Protein AF-G3GZ26-F1 (afdb_monomer_lite)

Secondary structure (DSSP, 8-state):
-HHHHTT-SSHHHHHHHHHHHHHHHHHTTT---HHHHHHHHHHHHHHHHHHHHHHHHHHHT--PPPGGG-------

Foldseek 3Di:
DLVLLCLQLAPVSSVVVNVVVVCLCVVCVPPDPPVVVVVSVVVVVVVVVVSNVNSVVCVVVPDDYDPVVPDDDPDD

Organism: Cricetulus griseus (NCBI:txid10029)

pLDDT: mean 94.13, std 10.15, range [56.09, 98.62]

Structure (mmCIF, N/CA/C/O backbone):
data_AF-G3GZ26-F1
#
_entry.id   AF-G3GZ26-F1
#
loop_
_atom_site.group_PDB
_atom_site.id
_atom_site.type_symbol
_atom_site.label_atom_id
_atom_site.label_alt_id
_atom_site.label_comp_id
_atom_site.label_asym_id
_atom_site.label_entity_id
_atom_site.label_seq_id
_atom_site.pdbx_PDB_ins_code
_atom_site.Cartn_x
_atom_site.Cartn_y
_atom_site.Cartn_z
_atom_site.occupancy
_atom_site.B_iso_or_equiv
_atom_site.auth_seq_id
_atom_site.auth_comp_id
_atom_site.auth_asym_id
_atom_site.auth_atom_id
_atom_site.pdbx_PDB_model_num
ATOM 1 N N . MET A 1 1 ? -2.546 -8.041 2.126 1.00 96.62 1 MET A N 1
ATOM 2 C CA . MET A 1 1 ? -1.804 -6.832 1.701 1.00 96.62 1 MET A CA 1
ATOM 3 C C . MET A 1 1 ? -0.300 -7.071 1.668 1.00 96.62 1 MET A C 1
ATOM 5 O O . MET A 1 1 ? 0.230 -7.127 0.575 1.00 96.62 1 MET A O 1
ATOM 9 N N . LEU A 1 2 ? 0.384 -7.320 2.798 1.00 98.06 2 LEU A N 1
ATOM 10 C CA . LEU A 1 2 ? 1.851 -7.507 2.798 1.00 98.06 2 LEU A CA 1
ATOM 11 C C . LEU A 1 2 ? 2.366 -8.626 1.877 1.00 98.06 2 LEU A C 1
ATOM 13 O O . LEU A 1 2 ? 3.443 -8.482 1.314 1.00 98.06 2 LEU A O 1
ATOM 17 N N . ARG A 1 3 ? 1.621 -9.733 1.731 1.00 97.94 3 ARG A N 1
ATOM 18 C CA . ARG A 1 3 ? 1.967 -10.809 0.785 1.00 97.94 3 ARG A CA 1
ATOM 19 C C . ARG A 1 3 ? 1.944 -10.298 -0.659 1.00 97.94 3 ARG A C 1
ATOM 21 O O . ARG A 1 3 ? 2.968 -10.356 -1.320 1.00 97.94 3 ARG A O 1
ATOM 28 N N . GLU A 1 4 ? 0.834 -9.689 -1.074 1.00 97.88 4 GLU A N 1
ATOM 29 C CA . GLU A 1 4 ? 0.682 -9.104 -2.415 1.00 97.88 4 GLU A CA 1
ATOM 30 C C . GLU A 1 4 ? 1.738 -8.039 -2.718 1.00 97.88 4 GLU A C 1
ATOM 32 O O . GLU A 1 4 ? 2.359 -8.056 -3.772 1.00 97.88 4 GLU A O 1
ATOM 37 N N . SER A 1 5 ? 2.029 -7.149 -1.766 1.00 97.38 5 SER A N 1
ATOM 38 C CA . SER A 1 5 ? 3.029 -6.096 -1.965 1.00 97.38 5 SER A CA 1
ATOM 39 C C . SER A 1 5 ? 4.439 -6.627 -2.233 1.00 97.38 5 SER A C 1
ATOM 41 O O . SER A 1 5 ? 5.229 -5.930 -2.860 1.00 97.38 5 SER A O 1
ATOM 43 N N . LYS A 1 6 ? 4.777 -7.848 -1.794 1.00 96.00 6 LYS A N 1
ATOM 44 C CA . LYS A 1 6 ? 6.077 -8.465 -2.108 1.00 96.00 6 LYS A CA 1
ATOM 45 C C . LYS A 1 6 ? 6.197 -8.884 -3.575 1.00 96.00 6 LYS A C 1
ATOM 47 O O . LYS A 1 6 ? 7.318 -9.055 -4.037 1.00 96.00 6 LYS A O 1
ATOM 52 N N . HIS A 1 7 ? 5.082 -9.030 -4.288 1.00 97.06 7 HIS A N 1
ATOM 53 C CA . HIS A 1 7 ? 5.060 -9.438 -5.693 1.00 97.06 7 HIS A CA 1
ATOM 54 C C . HIS A 1 7 ? 5.264 -8.278 -6.677 1.00 97.06 7 HIS A C 1
ATOM 56 O O . HIS A 1 7 ? 5.382 -8.527 -7.875 1.00 97.06 7 HIS A O 1
ATOM 62 N N . PHE A 1 8 ? 5.346 -7.028 -6.202 1.00 97.62 8 PHE A N 1
ATOM 63 C CA . PHE A 1 8 ? 5.756 -5.905 -7.045 1.00 97.62 8 PHE A CA 1
ATOM 64 C C . PHE A 1 8 ? 7.158 -6.149 -7.611 1.00 97.62 8 PHE A C 1
ATOM 66 O O . PHE A 1 8 ? 8.107 -6.329 -6.845 1.00 97.62 8 PHE A O 1
ATOM 73 N N . SER A 1 9 ? 7.282 -6.109 -8.940 1.00 94.94 9 SER A N 1
ATOM 74 C CA . SER A 1 9 ? 8.557 -6.194 -9.663 1.00 94.94 9 SER A CA 1
ATOM 75 C C . SER A 1 9 ? 9.455 -5.001 -9.324 1.00 94.94 9 SER A C 1
ATOM 77 O O . SER A 1 9 ? 10.591 -5.180 -8.884 1.00 94.94 9 SER A O 1
ATOM 79 N N . ALA A 1 10 ? 8.905 -3.788 -9.412 1.00 95.94 10 ALA A N 1
ATOM 80 C CA . ALA A 1 10 ? 9.607 -2.546 -9.119 1.00 95.94 10 ALA A CA 1
ATOM 81 C C . ALA A 1 10 ? 9.946 -2.396 -7.620 1.00 95.94 10 ALA A C 1
ATOM 83 O O . ALA A 1 10 ? 9.065 -2.428 -6.749 1.00 95.94 10 ALA A O 1
ATOM 84 N N . TYR A 1 11 ? 11.233 -2.196 -7.315 1.00 95.25 11 TYR A N 1
ATOM 85 C CA . TYR A 1 11 ? 11.759 -2.077 -5.949 1.00 95.25 11 TYR A CA 1
ATOM 86 C C . TYR A 1 11 ? 11.105 -0.966 -5.133 1.00 95.25 11 TYR A C 1
ATOM 88 O O . TYR A 1 11 ? 10.663 -1.185 -4.005 1.00 95.25 11 TYR A O 1
ATOM 96 N N . ASN A 1 12 ? 11.023 0.230 -5.710 1.00 96.44 12 ASN A N 1
ATOM 97 C CA . ASN A 1 12 ? 10.446 1.409 -5.074 1.00 96.44 12 ASN A CA 1
ATOM 98 C C . ASN A 1 12 ? 8.994 1.159 -4.634 1.00 96.44 12 ASN A C 1
ATOM 100 O O . ASN A 1 12 ? 8.646 1.454 -3.490 1.00 96.44 12 ASN A O 1
ATOM 104 N N . TYR A 1 13 ? 8.167 0.558 -5.492 1.00 97.19 13 TYR A N 1
ATOM 105 C CA . TYR A 1 13 ? 6.777 0.236 -5.170 1.00 97.19 13 TYR A CA 1
ATOM 106 C C . TYR A 1 13 ? 6.667 -0.866 -4.123 1.00 97.19 13 TYR A C 1
ATOM 108 O O . TYR A 1 13 ? 5.900 -0.719 -3.170 1.00 97.19 13 TYR A O 1
ATOM 116 N N . ARG A 1 14 ? 7.478 -1.925 -4.231 1.0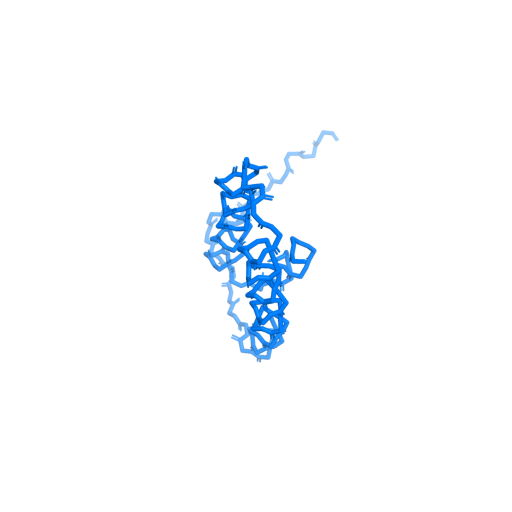0 97.25 14 ARG A N 1
ATOM 117 C CA . ARG A 1 14 ? 7.543 -2.999 -3.231 1.00 97.25 14 ARG A CA 1
ATOM 118 C C . ARG A 1 14 ? 7.873 -2.452 -1.841 1.00 97.25 14 ARG A C 1
ATOM 120 O O . ARG A 1 14 ? 7.141 -2.712 -0.884 1.00 97.25 14 ARG A O 1
ATOM 127 N N . MET A 1 15 ? 8.935 -1.655 -1.732 1.00 97.62 15 MET A N 1
ATOM 128 C CA . MET A 1 15 ? 9.388 -1.085 -0.460 1.00 97.62 15 MET A 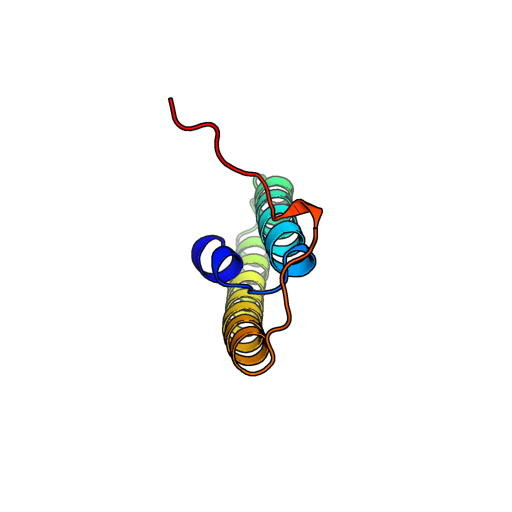CA 1
ATOM 129 C C . MET A 1 15 ? 8.401 -0.059 0.098 1.00 97.62 15 MET A C 1
ATOM 131 O O . MET A 1 15 ? 8.070 -0.107 1.286 1.00 97.62 15 MET A O 1
ATOM 135 N N . TYR A 1 16 ? 7.881 0.830 -0.754 1.00 98.06 16 TYR A N 1
ATOM 136 C CA . TYR A 1 16 ? 6.882 1.816 -0.354 1.00 98.06 16 TYR A CA 1
ATOM 137 C C . TYR A 1 16 ? 5.608 1.149 0.165 1.00 98.06 16 TYR A C 1
ATOM 139 O O . TYR A 1 16 ? 5.161 1.476 1.264 1.00 98.06 16 TYR A O 1
ATOM 147 N N . ALA A 1 17 ? 5.044 0.194 -0.581 1.00 98.06 17 ALA A N 1
ATOM 148 C CA . ALA A 1 17 ? 3.799 -0.465 -0.208 1.00 98.06 17 ALA A CA 1
ATOM 149 C C . ALA A 1 17 ? 3.943 -1.202 1.130 1.00 98.06 17 ALA A C 1
ATOM 151 O O . ALA A 1 17 ? 3.114 -1.023 2.023 1.00 98.06 17 ALA A O 1
ATOM 152 N N . VAL A 1 18 ? 5.024 -1.971 1.314 1.00 97.88 18 VAL A N 1
ATOM 153 C CA . VAL A 1 18 ? 5.287 -2.688 2.573 1.00 97.88 18 VAL A CA 1
ATOM 154 C C . VAL A 1 18 ? 5.395 -1.725 3.756 1.00 97.88 18 VAL A C 1
ATOM 156 O O . VAL A 1 18 ? 4.773 -1.977 4.791 1.00 97.88 18 VAL A O 1
ATOM 159 N N . ARG A 1 19 ? 6.146 -0.624 3.610 1.00 98.12 19 ARG A N 1
ATOM 160 C CA . ARG A 1 19 ? 6.279 0.399 4.656 1.00 98.12 19 ARG A CA 1
ATOM 161 C C . ARG A 1 19 ? 4.931 1.052 4.959 1.00 98.12 19 ARG A C 1
ATOM 163 O O . ARG A 1 19 ? 4.463 0.981 6.089 1.00 98.12 19 ARG A O 1
ATOM 170 N N . ARG A 1 20 ? 4.254 1.581 3.936 1.00 98.12 20 ARG A N 1
ATOM 171 C CA . ARG A 1 20 ? 2.990 2.312 4.090 1.00 98.12 20 ARG A CA 1
ATOM 172 C C . ARG A 1 20 ? 1.893 1.461 4.725 1.00 98.12 20 ARG A C 1
ATOM 174 O O . ARG A 1 20 ? 1.139 1.983 5.538 1.00 98.12 20 ARG A O 1
ATOM 181 N N . ILE A 1 21 ? 1.808 0.171 4.386 1.00 98.31 21 ILE A N 1
ATOM 182 C CA . ILE A 1 21 ? 0.858 -0.758 5.015 1.00 98.31 21 ILE A CA 1
ATOM 183 C C . ILE A 1 21 ? 1.182 -0.925 6.501 1.00 98.31 21 ILE A C 1
ATOM 185 O O . ILE A 1 21 ? 0.281 -0.835 7.328 1.00 98.31 21 ILE A O 1
ATOM 189 N N . ARG A 1 22 ? 2.448 -1.163 6.865 1.00 98.12 22 ARG A N 1
ATOM 190 C CA . ARG A 1 22 ? 2.830 -1.315 8.278 1.00 98.12 22 ARG A CA 1
ATOM 191 C C . ARG A 1 22 ? 2.511 -0.057 9.079 1.00 98.12 22 ARG A C 1
ATOM 193 O O . ARG A 1 22 ? 1.902 -0.172 10.140 1.00 98.12 22 ARG A O 1
ATOM 200 N N . ASP A 1 23 ? 2.871 1.104 8.544 1.00 98.50 23 ASP A N 1
ATOM 201 C CA . ASP A 1 23 ? 2.648 2.390 9.199 1.00 98.50 23 ASP A CA 1
ATOM 202 C C . ASP A 1 23 ? 1.147 2.658 9.354 1.00 98.50 23 ASP A C 1
ATOM 204 O O . ASP A 1 23 ? 0.690 2.872 10.470 1.00 98.50 23 ASP A O 1
ATOM 208 N N . ALA A 1 24 ? 0.349 2.488 8.292 1.00 98.25 24 ALA A N 1
ATOM 209 C CA . ALA A 1 24 ? -1.099 2.710 8.333 1.00 98.25 24 ALA A CA 1
ATOM 210 C C . ALA A 1 24 ? -1.810 1.848 9.388 1.00 98.25 24 ALA A C 1
ATOM 212 O O . ALA A 1 24 ? -2.654 2.339 10.136 1.00 98.25 24 ALA A O 1
ATOM 213 N N . PHE A 1 25 ? -1.488 0.553 9.458 1.00 98.12 25 PHE A N 1
ATOM 214 C CA . PHE A 1 25 ? -2.108 -0.339 10.442 1.00 98.12 25 PHE A CA 1
ATOM 215 C C . PHE A 1 25 ? -1.641 -0.026 11.869 1.00 98.12 25 PHE A C 1
ATOM 217 O O . PHE A 1 25 ? -2.408 -0.199 12.813 1.00 98.12 25 PHE A O 1
ATOM 224 N N . ARG A 1 26 ? -0.401 0.447 12.042 1.00 98.25 26 ARG A N 1
ATOM 225 C CA . ARG A 1 26 ? 0.134 0.835 13.351 1.00 98.25 26 ARG A CA 1
ATOM 226 C C . ARG A 1 26 ? -0.445 2.162 13.839 1.00 98.25 26 ARG A C 1
ATOM 228 O O . ARG A 1 26 ? -0.827 2.239 15.002 1.00 98.25 26 ARG A O 1
ATOM 235 N N . GLU A 1 27 ? -0.536 3.158 12.960 1.00 98.12 27 GLU A N 1
ATOM 236 C CA . GLU A 1 27 ? -1.154 4.470 13.204 1.00 98.12 27 GLU A CA 1
ATOM 237 C C . GLU A 1 27 ? -2.593 4.313 13.714 1.00 98.12 27 GLU A C 1
ATOM 239 O O . GLU A 1 27 ? -2.981 4.952 14.685 1.00 98.12 27 GLU A O 1
ATOM 244 N N . ASN A 1 28 ? -3.358 3.391 13.121 1.00 98.00 28 ASN A N 1
ATOM 245 C CA . ASN A 1 28 ? -4.769 3.178 13.452 1.00 98.00 28 ASN A CA 1
ATOM 246 C C . ASN A 1 28 ? -5.011 2.085 14.513 1.00 98.00 28 ASN A C 1
ATOM 248 O O . ASN A 1 28 ? -6.152 1.692 14.744 1.00 98.00 28 ASN A O 1
ATOM 252 N N . LYS A 1 29 ? -3.964 1.580 15.184 1.00 97.62 29 LYS A N 1
ATOM 253 C CA . LYS A 1 29 ? -4.079 0.468 16.151 1.00 97.62 29 LYS A CA 1
ATOM 254 C C . LYS A 1 29 ? -5.034 0.772 17.313 1.00 97.62 29 LYS A C 1
ATOM 256 O O . LYS A 1 29 ? -5.659 -0.143 17.843 1.00 97.62 29 LYS A O 1
ATOM 261 N N . SER A 1 30 ? -5.088 2.030 17.742 1.00 97.75 30 SER A N 1
ATOM 262 C CA . SER A 1 30 ? -5.817 2.454 18.943 1.00 97.75 30 SER A CA 1
ATOM 263 C C . SER A 1 30 ? -7.229 2.970 18.658 1.00 97.75 30 SER A C 1
ATOM 265 O O . SER A 1 30 ? -7.896 3.407 19.595 1.00 97.75 30 SER A O 1
ATOM 267 N N . VAL A 1 31 ? -7.682 2.941 17.400 1.00 98.06 31 VAL A N 1
ATOM 268 C CA . VAL A 1 31 ? -9.049 3.332 17.030 1.00 98.06 31 VAL A CA 1
ATOM 269 C C . VAL A 1 31 ? -10.034 2.351 17.668 1.00 98.06 31 VA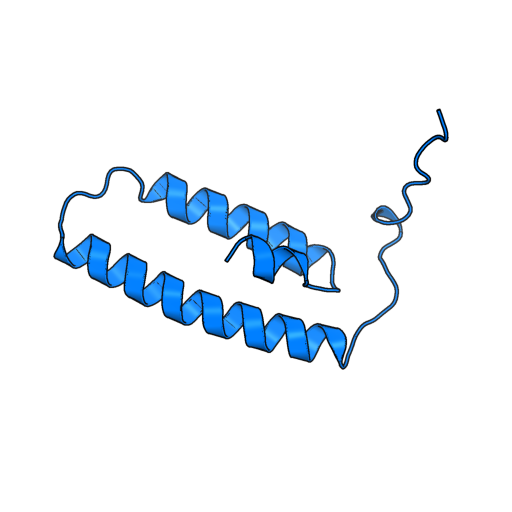L A C 1
ATOM 271 O O . VAL A 1 31 ? -9.842 1.137 17.593 1.00 98.06 31 VAL A O 1
ATOM 274 N N . LYS A 1 32 ? -11.071 2.879 18.327 1.00 97.75 32 LYS A N 1
ATOM 275 C CA . LYS A 1 32 ? -12.080 2.083 19.050 1.00 97.75 32 LYS A CA 1
ATOM 276 C 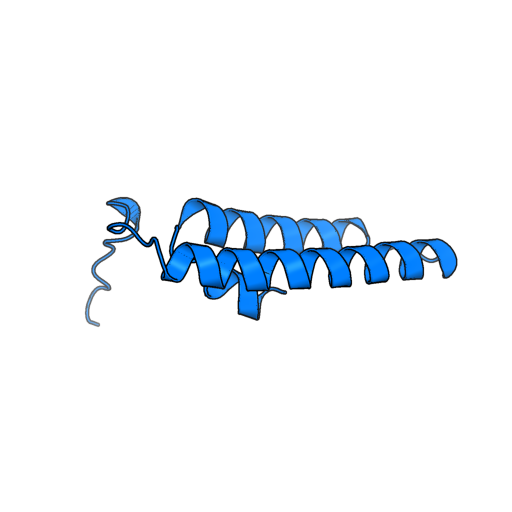C . LYS A 1 32 ? -13.487 2.220 18.485 1.00 97.75 32 LYS A C 1
ATOM 278 O O . LYS A 1 32 ? -14.307 1.350 18.757 1.00 97.75 32 LYS A O 1
ATOM 283 N N . ASP A 1 33 ? -13.765 3.291 17.741 1.00 98.44 33 ASP A N 1
ATOM 284 C CA . ASP A 1 33 ? -15.073 3.496 17.128 1.00 98.44 33 ASP A CA 1
ATOM 285 C C . ASP A 1 33 ? -15.323 2.412 16.061 1.00 98.44 33 ASP A C 1
ATOM 287 O O . ASP A 1 33 ? -14.575 2.338 15.079 1.00 98.44 33 ASP A O 1
ATOM 291 N N . PRO A 1 34 ? -16.355 1.560 16.220 1.00 97.88 34 PRO A N 1
ATOM 292 C CA . PRO A 1 34 ? -16.670 0.516 15.252 1.00 97.88 34 PRO A CA 1
ATOM 293 C C . PRO A 1 34 ? -16.928 1.050 13.839 1.00 97.88 34 PRO A C 1
ATOM 295 O O . PRO A 1 34 ? -16.593 0.374 12.863 1.00 97.88 34 PRO A O 1
ATOM 298 N N . VAL A 1 35 ? -17.499 2.253 13.709 1.00 98.44 35 VAL A N 1
ATOM 299 C CA . VAL A 1 35 ? -17.803 2.854 12.402 1.00 98.44 35 VAL A CA 1
ATOM 300 C C . VAL A 1 35 ? -16.511 3.250 11.690 1.00 98.44 35 VAL A C 1
ATOM 302 O O . VAL A 1 35 ? -16.305 2.889 10.527 1.00 98.44 35 VAL A O 1
ATOM 305 N N . GLU A 1 36 ? -15.603 3.920 12.399 1.00 98.25 36 GLU A N 1
ATOM 306 C CA . GLU A 1 36 ? -14.281 4.281 11.886 1.00 98.25 36 GLU A CA 1
ATOM 307 C C . GLU A 1 36 ? -13.448 3.039 11.525 1.00 98.25 36 GLU A C 1
ATOM 309 O O . GLU A 1 36 ? -12.883 2.966 10.428 1.00 98.25 36 GLU A O 1
ATOM 314 N N . ILE A 1 37 ? -13.446 2.009 12.381 1.00 98.44 37 ILE A N 1
ATOM 315 C CA . ILE A 1 37 ? -12.785 0.725 12.097 1.00 98.44 37 ILE A CA 1
ATOM 316 C C . ILE A 1 37 ? -13.328 0.127 10.797 1.00 98.44 37 ILE A C 1
ATOM 318 O O . ILE A 1 37 ? -12.553 -0.274 9.924 1.00 98.44 37 ILE A O 1
ATOM 322 N N . GLN A 1 38 ? -14.651 0.085 10.626 1.00 98.50 38 GLN A N 1
ATOM 323 C CA . GLN A 1 38 ? -15.262 -0.475 9.425 1.00 98.50 38 GLN A CA 1
ATOM 324 C C . GLN A 1 38 ? -14.892 0.327 8.169 1.00 98.50 38 GLN A C 1
ATOM 326 O O . GLN A 1 38 ? -14.619 -0.263 7.116 1.00 98.50 38 GLN A O 1
ATOM 331 N N . ALA A 1 39 ? -14.830 1.656 8.266 1.00 98.62 39 ALA A N 1
ATOM 332 C CA . ALA A 1 39 ? -14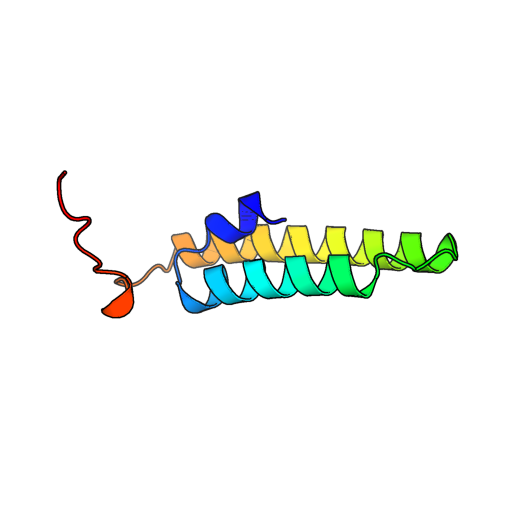.394 2.521 7.176 1.00 98.62 39 ALA A CA 1
ATOM 333 C C . ALA A 1 39 ? -12.931 2.248 6.779 1.00 98.62 39 ALA A C 1
ATOM 335 O O . ALA A 1 39 ? -12.635 2.076 5.589 1.00 98.62 39 ALA A O 1
ATOM 336 N N . LEU A 1 40 ? -12.032 2.122 7.760 1.00 98.56 40 LEU A N 1
ATOM 337 C CA . LEU A 1 40 ? -10.618 1.795 7.555 1.00 98.56 40 LEU A CA 1
ATOM 338 C C . LEU A 1 40 ? -10.431 0.398 6.951 1.00 98.56 40 LEU A C 1
ATOM 340 O O . LEU A 1 40 ? -9.657 0.228 6.008 1.00 98.56 40 LEU A O 1
ATOM 344 N N . VAL A 1 41 ? -11.186 -0.598 7.421 1.00 98.38 41 VAL A N 1
ATOM 345 C CA . VAL A 1 41 ? -11.180 -1.956 6.856 1.00 98.38 41 VAL A CA 1
ATOM 346 C C . VAL A 1 41 ? -11.664 -1.947 5.405 1.00 98.38 41 VAL A C 1
ATOM 348 O O . VAL A 1 41 ? -11.047 -2.571 4.539 1.00 98.38 41 VAL A O 1
ATOM 351 N N . ASN A 1 42 ? -12.736 -1.213 5.102 1.00 98.62 42 ASN A N 1
ATOM 352 C CA . ASN A 1 42 ? -13.247 -1.086 3.737 1.00 98.62 42 ASN A CA 1
ATOM 353 C C . ASN A 1 42 ? -12.237 -0.390 2.817 1.00 98.62 42 ASN A C 1
ATOM 355 O O . ASN A 1 42 ? -12.063 -0.799 1.667 1.00 98.62 42 ASN A O 1
ATOM 359 N N . LYS A 1 43 ? -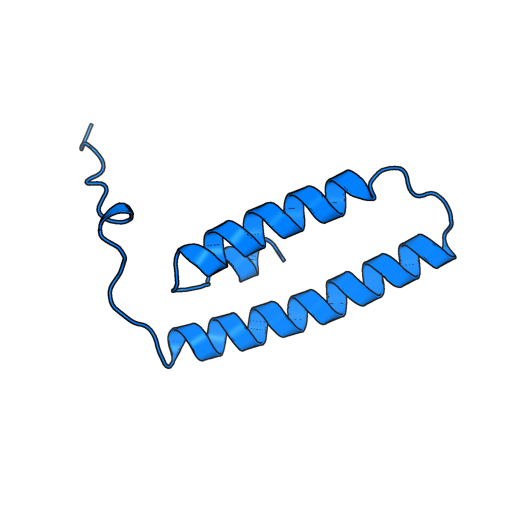11.520 0.615 3.329 1.00 98.44 43 LYS A N 1
ATOM 360 C CA . LYS A 1 43 ? -10.392 1.226 2.622 1.00 98.44 43 LYS A CA 1
ATOM 361 C C . LYS A 1 43 ? -9.279 0.207 2.365 1.00 98.44 43 LYS A C 1
ATOM 363 O O . LYS A 1 43 ? -8.846 0.083 1.225 1.00 98.44 43 LYS A O 1
ATOM 368 N N . ALA A 1 44 ? -8.880 -0.576 3.367 1.00 98.44 44 ALA A N 1
ATOM 369 C CA . ALA A 1 44 ? -7.835 -1.589 3.224 1.00 98.44 44 ALA A CA 1
ATOM 370 C C . ALA A 1 44 ? -8.191 -2.665 2.180 1.00 98.44 44 ALA A C 1
ATOM 372 O O . ALA A 1 44 ? -7.324 -3.099 1.421 1.00 98.44 44 ALA A O 1
ATOM 373 N N . LYS A 1 45 ? -9.470 -3.061 2.094 1.00 98.62 45 LYS A N 1
ATOM 374 C CA . LYS A 1 45 ? -9.978 -3.965 1.047 1.00 98.62 45 LYS A CA 1
ATOM 375 C C . LYS A 1 45 ? -9.842 -3.355 -0.352 1.00 98.62 45 LYS A C 1
ATOM 377 O O . LYS A 1 45 ? -9.332 -4.017 -1.247 1.00 98.62 45 LYS A O 1
ATOM 382 N N . ARG A 1 46 ? -10.237 -2.089 -0.541 1.00 98.62 46 ARG A N 1
ATOM 383 C CA . ARG A 1 46 ? -10.063 -1.389 -1.830 1.00 98.62 46 ARG A CA 1
ATOM 384 C C . ARG A 1 46 ? -8.589 -1.260 -2.215 1.00 98.62 46 ARG A C 1
ATOM 386 O O . ARG A 1 46 ? -8.226 -1.551 -3.352 1.00 98.62 46 ARG A O 1
ATOM 393 N N . ASP A 1 47 ? -7.743 -0.889 -1.259 1.00 98.31 47 ASP A N 1
ATOM 394 C CA . ASP A 1 47 ? -6.301 -0.749 -1.469 1.00 98.31 47 ASP A CA 1
ATOM 395 C C . ASP A 1 47 ? -5.651 -2.102 -1.819 1.00 98.31 47 ASP A C 1
ATOM 397 O O . ASP A 1 47 ? -4.749 -2.158 -2.653 1.00 98.31 47 ASP A O 1
ATOM 401 N N . LEU A 1 48 ? -6.132 -3.215 -1.249 1.00 98.56 48 LEU A N 1
ATOM 402 C CA . LEU A 1 48 ? -5.681 -4.563 -1.611 1.00 98.56 48 LEU A CA 1
ATOM 403 C C . LEU A 1 48 ? -5.966 -4.892 -3.084 1.00 98.56 48 LEU A C 1
ATOM 405 O O . LEU A 1 48 ? -5.080 -5.401 -3.769 1.00 98.56 48 LEU A O 1
ATOM 409 N N . GLU A 1 49 ? -7.160 -4.573 -3.582 1.00 98.50 49 GLU A N 1
ATOM 410 C CA . GLU A 1 49 ? -7.515 -4.785 -4.994 1.00 98.50 49 GLU A CA 1
ATOM 411 C C . GLU A 1 49 ? -6.719 -3.879 -5.940 1.00 98.50 49 GLU A C 1
ATOM 413 O O . GLU A 1 49 ? -6.420 -4.250 -7.076 1.00 98.50 49 GLU A O 1
ATOM 418 N N . ILE A 1 50 ? -6.329 -2.684 -5.489 1.00 98.19 50 ILE A N 1
ATOM 419 C CA . ILE A 1 50 ? -5.380 -1.842 -6.228 1.00 98.19 50 ILE A CA 1
ATOM 420 C C . ILE A 1 50 ? -4.012 -2.524 -6.287 1.00 98.19 50 ILE A C 1
ATOM 422 O O . ILE A 1 50 ? -3.467 -2.670 -7.378 1.00 98.19 50 ILE A O 1
ATOM 426 N N . ILE A 1 51 ? -3.480 -2.991 -5.153 1.00 98.31 51 ILE A N 1
ATOM 427 C CA . ILE A 1 51 ? -2.176 -3.667 -5.102 1.00 98.31 51 ILE A CA 1
ATOM 428 C C . ILE A 1 51 ? -2.155 -4.873 -6.046 1.00 98.31 51 ILE A C 1
ATOM 430 O O . ILE A 1 51 ? -1.228 -4.986 -6.838 1.00 98.31 51 ILE A O 1
ATOM 434 N N . ARG A 1 52 ? -3.182 -5.730 -6.024 1.00 98.44 52 ARG A N 1
ATOM 435 C CA . ARG A 1 52 ? -3.273 -6.910 -6.904 1.00 98.44 52 ARG A CA 1
ATOM 436 C C . ARG A 1 52 ? -3.195 -6.545 -8.386 1.00 98.44 52 ARG A C 1
ATOM 438 O O . ARG A 1 52 ? -2.396 -7.118 -9.122 1.00 98.44 52 ARG A O 1
ATOM 445 N N . ARG A 1 53 ? -3.976 -5.548 -8.815 1.00 98.44 53 ARG A N 1
ATOM 446 C CA . ARG A 1 53 ? -3.965 -5.069 -10.208 1.00 98.44 53 ARG A CA 1
ATOM 447 C C . ARG A 1 53 ? -2.617 -4.471 -10.596 1.00 98.44 53 ARG A C 1
ATOM 449 O O . ARG A 1 53 ? -2.098 -4.778 -11.662 1.00 98.44 53 ARG A O 1
ATOM 456 N N . GLN A 1 54 ? -2.038 -3.645 -9.728 1.00 98.12 54 GLN A N 1
ATOM 457 C CA . GLN A 1 54 ? -0.762 -2.980 -9.997 1.00 98.12 54 GLN A CA 1
ATOM 458 C C . GLN A 1 54 ? 0.414 -3.963 -10.011 1.00 98.12 54 GLN A C 1
ATOM 460 O O . GLN A 1 54 ? 1.322 -3.808 -10.821 1.00 98.12 54 GLN A O 1
ATOM 465 N N . VAL A 1 55 ? 0.385 -5.001 -9.171 1.00 98.19 55 VAL A N 1
ATOM 466 C CA . VAL A 1 55 ? 1.346 -6.111 -9.227 1.00 98.19 55 VAL A CA 1
ATOM 467 C C . VAL A 1 55 ? 1.276 -6.797 -10.586 1.00 98.19 55 VAL A C 1
ATOM 469 O O . VAL A 1 55 ? 2.309 -6.969 -11.223 1.00 98.19 55 VAL A O 1
ATOM 472 N N . HIS A 1 56 ? 0.073 -7.138 -11.051 1.00 98.00 56 HIS A N 1
ATOM 473 C CA . HIS A 1 56 ? -0.096 -7.816 -12.332 1.00 98.00 56 HIS A CA 1
ATOM 474 C C . HIS A 1 56 ? 0.379 -6.951 -13.510 1.00 98.00 56 HIS A C 1
ATOM 476 O O . HIS A 1 56 ? 1.164 -7.407 -14.334 1.00 98.00 56 HIS A O 1
ATOM 482 N N . ILE A 1 57 ? -0.006 -5.671 -13.548 1.00 97.44 57 ILE A N 1
ATOM 483 C CA . ILE A 1 57 ? 0.459 -4.722 -14.574 1.00 97.44 57 ILE A CA 1
ATOM 484 C C . ILE A 1 57 ? 1.985 -4.570 -14.529 1.00 97.44 57 ILE A C 1
ATOM 486 O O . ILE A 1 57 ? 2.641 -4.617 -15.565 1.00 97.44 57 ILE A O 1
ATOM 490 N N . GLY A 1 58 ? 2.569 -4.440 -13.336 1.00 96.31 58 GLY A N 1
ATOM 491 C CA . GLY A 1 58 ? 4.019 -4.323 -13.174 1.00 96.31 58 GLY A CA 1
ATOM 492 C C . GLY A 1 58 ? 4.793 -5.582 -13.576 1.00 96.31 58 GLY A C 1
ATOM 493 O O . GLY A 1 58 ? 5.983 -5.489 -13.869 1.00 96.31 58 GLY A O 1
ATOM 494 N N . GLN A 1 59 ? 4.149 -6.752 -13.589 1.00 95.25 59 GLN A N 1
ATOM 495 C CA . GLN A 1 59 ? 4.723 -7.987 -14.129 1.00 95.25 59 GLN A CA 1
ATOM 496 C C . GLN A 1 59 ? 4.642 -8.028 -15.659 1.00 95.25 59 GLN A C 1
ATOM 498 O O . GLN A 1 59 ? 5.598 -8.460 -16.291 1.00 95.25 59 GLN A O 1
ATOM 503 N N . LEU A 1 60 ? 3.543 -7.549 -16.253 1.00 97.19 60 LEU A N 1
ATOM 504 C CA . LEU A 1 60 ? 3.394 -7.458 -17.713 1.00 97.19 60 LEU A CA 1
ATOM 505 C C . LEU A 1 60 ? 4.388 -6.469 -18.342 1.00 97.19 60 LEU A C 1
ATOM 507 O O . LEU A 1 60 ? 4.856 -6.695 -19.453 1.00 97.19 60 LEU A O 1
ATOM 511 N N . TYR A 1 61 ? 4.718 -5.394 -17.623 1.00 96.06 61 TYR A N 1
ATOM 512 C CA . TYR A 1 61 ? 5.617 -4.329 -18.077 1.00 96.06 61 TYR A CA 1
ATOM 513 C C . TYR A 1 61 ? 6.824 -4.163 -17.144 1.00 96.06 61 TYR A C 1
ATOM 515 O O . TYR A 1 61 ? 7.155 -3.055 -16.720 1.00 96.06 61 TYR A O 1
ATOM 523 N N . SER A 1 62 ? 7.457 -5.273 -16.760 1.00 93.62 62 SER A N 1
ATOM 524 C CA . SER A 1 62 ? 8.638 -5.241 -15.892 1.00 93.62 62 SER A CA 1
ATOM 525 C C . SER A 1 62 ? 9.879 -4.709 -16.612 1.00 93.62 62 SER A C 1
ATOM 527 O O . SER A 1 62 ? 10.060 -4.949 -17.803 1.00 93.62 62 SER A O 1
ATOM 529 N N . THR A 1 63 ? 10.770 -4.065 -15.860 1.00 93.19 63 THR A N 1
ATOM 530 C CA . THR A 1 63 ? 12.093 -3.620 -16.320 1.00 93.19 63 THR A CA 1
ATOM 531 C C . THR A 1 63 ? 13.200 -4.318 -15.537 1.00 93.19 63 THR A C 1
ATOM 533 O O . THR A 1 63 ? 12.932 -5.009 -14.548 1.00 93.19 63 THR A O 1
ATOM 536 N N . ASP A 1 64 ? 14.449 -4.083 -15.938 1.00 93.94 64 ASP A N 1
ATOM 537 C CA . ASP A 1 64 ? 15.613 -4.528 -15.179 1.00 93.94 64 ASP A CA 1
ATOM 538 C C . ASP A 1 64 ? 15.603 -3.983 -13.747 1.00 93.94 64 ASP A C 1
ATOM 540 O O . ASP A 1 64 ? 15.063 -2.909 -13.450 1.00 93.94 64 ASP A O 1
ATOM 544 N N . LYS A 1 65 ? 16.204 -4.762 -12.846 1.00 92.88 65 LYS A N 1
ATOM 545 C CA . LYS A 1 65 ? 16.342 -4.404 -11.434 1.00 92.88 65 LYS A CA 1
ATOM 546 C C . LYS A 1 65 ? 17.301 -3.232 -11.256 1.00 92.88 65 LYS A C 1
ATOM 548 O O . LYS A 1 65 ? 18.236 -3.042 -12.032 1.00 92.88 65 LYS A O 1
ATOM 553 N N . LEU A 1 66 ? 17.101 -2.473 -10.183 1.00 93.62 66 LEU A N 1
ATOM 554 C CA . LEU A 1 66 ? 18.015 -1.400 -9.806 1.00 93.62 66 LEU A CA 1
ATOM 555 C C . LEU A 1 66 ? 19.357 -1.971 -9.334 1.00 93.62 66 LEU A C 1
ATOM 557 O O . LEU A 1 66 ? 19.409 -3.042 -8.734 1.00 93.62 66 LEU A O 1
ATOM 561 N N . ILE A 1 67 ? 20.438 -1.201 -9.489 1.00 93.38 67 ILE A N 1
ATOM 562 C CA . ILE A 1 67 ? 21.786 -1.607 -9.050 1.00 93.38 67 ILE A CA 1
ATOM 563 C C . ILE A 1 67 ? 21.850 -1.981 -7.560 1.00 93.38 67 ILE A C 1
ATOM 565 O O . ILE A 1 67 ? 22.553 -2.907 -7.175 1.00 93.38 67 ILE A O 1
ATOM 569 N N . ILE A 1 68 ? 21.054 -1.314 -6.720 1.00 90.75 68 ILE A N 1
ATOM 570 C CA . ILE A 1 68 ? 20.965 -1.580 -5.277 1.00 90.75 68 ILE A CA 1
ATOM 571 C C . ILE A 1 68 ? 20.311 -2.929 -4.941 1.00 90.75 68 ILE A C 1
ATOM 573 O O . ILE A 1 68 ? 20.415 -3.393 -3.810 1.00 90.75 68 ILE A O 1
ATOM 577 N N . GLU A 1 69 ? 19.626 -3.555 -5.900 1.00 90.12 69 GLU A N 1
ATOM 578 C CA . GLU A 1 69 ? 19.041 -4.890 -5.743 1.00 90.12 69 GLU A CA 1
ATOM 579 C C . GLU A 1 69 ? 20.056 -6.004 -6.022 1.00 90.12 69 GLU A C 1
ATOM 581 O O . GLU A 1 69 ? 19.813 -7.153 -5.651 1.00 90.12 69 GLU A O 1
ATOM 586 N N . ASN A 1 70 ? 21.201 -5.673 -6.627 1.00 83.69 70 ASN A N 1
ATOM 587 C CA . ASN A 1 70 ? 22.297 -6.599 -6.885 1.00 83.69 70 ASN A CA 1
ATOM 588 C C . ASN A 1 70 ? 23.180 -6.708 -5.636 1.00 83.69 70 ASN A C 1
ATOM 590 O O . ASN A 1 70 ? 24.306 -6.221 -5.601 1.00 83.69 70 ASN A O 1
ATOM 594 N N . GLN A 1 71 ? 22.644 -7.307 -4.576 1.00 72.62 71 GLN A N 1
ATOM 595 C CA . GLN A 1 71 ? 23.452 -7.742 -3.440 1.00 72.62 71 GLN A CA 1
ATOM 596 C C . GLN A 1 71 ? 23.780 -9.222 -3.653 1.00 72.62 71 GLN A C 1
ATOM 598 O O . GLN A 1 71 ? 22.913 -10.082 -3.479 1.00 72.62 71 GLN A O 1
ATOM 603 N N . GLU A 1 72 ? 25.017 -9.520 -4.063 1.00 61.78 72 GLU A N 1
ATOM 604 C CA . GLU A 1 72 ? 25.553 -10.878 -3.972 1.00 61.78 72 GLU A CA 1
ATOM 605 C C . GLU A 1 72 ? 25.468 -11.301 -2.508 1.00 61.78 72 GLU A C 1
ATOM 607 O O . GLU A 1 72 ? 26.090 -10.708 -1.628 1.00 61.78 72 GLU A O 1
ATOM 612 N N . THR A 1 73 ? 24.626 -12.289 -2.217 1.00 59.88 73 THR A N 1
ATOM 613 C CA . THR A 1 73 ? 24.571 -12.861 -0.874 1.00 59.88 73 THR A CA 1
ATOM 614 C C . THR A 1 73 ? 25.910 -13.564 -0.664 1.00 59.88 73 THR A C 1
ATOM 616 O O . THR A 1 73 ? 26.226 -14.445 -1.471 1.00 59.88 73 THR A O 1
ATOM 619 N N . PRO A 1 74 ? 26.720 -13.203 0.352 1.00 56.09 74 PRO A N 1
ATOM 620 C CA . PRO A 1 74 ? 27.950 -13.931 0.616 1.00 56.09 74 PRO A CA 1
ATOM 621 C C . PRO A 1 74 ? 27.564 -15.390 0.847 1.00 56.09 74 PRO A C 1
ATOM 623 O O . PRO A 1 74 ? 26.732 -15.675 1.712 1.00 56.09 74 PRO A O 1
ATOM 626 N N . ARG A 1 75 ? 28.098 -16.306 0.034 1.00 57.75 75 ARG A N 1
ATOM 627 C CA . ARG A 1 75 ? 27.936 -17.741 0.276 1.00 57.75 75 ARG A CA 1
ATOM 628 C C . ARG A 1 75 ? 28.732 -18.062 1.539 1.00 57.75 75 ARG A C 1
ATOM 630 O O . ARG A 1 75 ? 29.956 -18.115 1.479 1.00 57.75 75 ARG A O 1
ATOM 637 N N . THR A 1 76 ? 28.042 -18.165 2.671 1.00 56.91 76 THR A N 1
ATOM 638 C CA . THR A 1 76 ? 28.548 -18.827 3.883 1.00 56.91 76 THR A CA 1
ATOM 639 C C . THR A 1 76 ? 28.721 -20.312 3.639 1.00 56.91 76 THR A C 1
ATOM 641 O O . THR A 1 76 ? 27.787 -20.886 3.029 1.00 56.91 76 THR A O 1
#

Sequence (76 aa):
MLRESKHFSAYNYRMYAVRRIRDAFRENKSVKDPVEIQALVNKAKRDLEIIRRQVHIGQLYSTDKLIIENQETPRT

Radius of gyration: 15.82 Å; chains: 1; bounding box: 46×23×37 Å

InterPro domains:
  IPR008011 Complex 1 LYR protein domain [PF05347] (1-49)
  IPR045297 LYRM4, LYR domain [cd20264] (1-61)
  IPR051522 Iron-sulfur cluster assembly LYR protein [PTHR13166] (1-75)